Protein AF-A0A133S5T0-F1 (afdb_monomer_lite)

Foldseek 3Di:
DVVLLVLLVCLQVVLLVLLVVQLVVCCVVVVVQSNLLHAQWQVSLVVLLVVLVVLLVQLNVLSVCLNVPPDPVSVVVSSVSSNVSSNVSNNSNLSSLLNLCNQQPHHSVVRVVLVVVLVVCVVVPVVSSVVSVVVSSVVSNDHGDPPD

Radius of gyration: 16.88 Å; chains: 1; bounding box: 45×26×44 Å

Organism: NCBI:txid39777

Sequence (148 aa):
MEILNWLGFAMLPIGIIISILLILLGTIKEVKFINPRVPLGRLHFFLGSGFSFVVGVISLKYGHSALYANTFSEGLIYNILGYSFCIYGFTFFFMTGMRRASDIGIPFLVYPVFIIFILLSRFINEEVSEFLFLGMYIFLLQPGRNNN

Structure (mmCIF, N/CA/C/O backbone):
data_AF-A0A133S5T0-F1
#
_entry.id   AF-A0A133S5T0-F1
#
loop_
_atom_site.group_PDB
_atom_site.id
_atom_site.type_symbol
_atom_site.label_atom_id
_atom_site.label_alt_id
_atom_site.label_comp_id
_atom_site.label_asym_id
_atom_site.label_entity_id
_atom_site.label_seq_id
_atom_site.pdbx_PDB_ins_code
_atom_site.Cartn_x
_atom_site.Cartn_y
_atom_site.Cartn_z
_atom_site.occupancy
_atom_site.B_iso_or_equiv
_atom_site.auth_seq_id
_atom_site.auth_comp_id
_atom_site.auth_asym_id
_atom_site.auth_atom_id
_atom_site.pdbx_PDB_model_num
ATOM 1 N N . MET A 1 1 ? -18.316 6.691 22.145 1.00 74.38 1 MET A N 1
ATOM 2 C CA . MET A 1 1 ? -18.362 5.501 21.269 1.00 74.38 1 MET A CA 1
ATOM 3 C C . MET A 1 1 ? -18.472 5.892 19.802 1.00 74.38 1 MET A C 1
ATOM 5 O O . MET A 1 1 ? -17.622 5.465 19.040 1.00 74.38 1 MET A O 1
ATOM 9 N N . GLU A 1 2 ? -19.394 6.781 19.413 1.00 81.44 2 GLU A N 1
ATOM 10 C CA . GLU A 1 2 ? -19.544 7.222 18.008 1.00 81.44 2 GLU A CA 1
ATOM 11 C C . GLU A 1 2 ? -18.250 7.719 17.340 1.00 81.44 2 GLU A C 1
ATOM 13 O O . GLU A 1 2 ? -17.959 7.322 16.217 1.00 81.44 2 GLU A O 1
ATOM 18 N N . ILE A 1 3 ? -17.427 8.508 18.043 1.00 81.62 3 ILE A N 1
ATOM 19 C CA . ILE A 1 3 ? -16.140 9.004 17.514 1.00 81.62 3 ILE A CA 1
ATOM 20 C C . ILE A 1 3 ? -15.178 7.854 17.169 1.00 81.62 3 ILE A C 1
ATOM 22 O O . ILE A 1 3 ? -14.511 7.900 16.140 1.00 81.62 3 ILE A O 1
ATOM 26 N N . LEU A 1 4 ? -15.111 6.808 18.000 1.00 82.88 4 LEU A N 1
ATOM 27 C CA . LEU A 1 4 ? -14.231 5.657 17.762 1.00 82.88 4 LEU A CA 1
ATOM 28 C C . LEU A 1 4 ? -14.719 4.807 16.585 1.00 82.88 4 LEU A C 1
ATOM 30 O O . LEU A 1 4 ? -13.900 4.319 15.809 1.00 82.88 4 LEU A O 1
ATOM 34 N N . ASN A 1 5 ? -16.035 4.682 16.418 1.00 83.62 5 ASN A N 1
ATOM 35 C CA . ASN A 1 5 ? -16.620 3.984 15.276 1.00 83.62 5 ASN A CA 1
ATOM 36 C C . ASN A 1 5 ? -16.375 4.772 13.982 1.00 83.62 5 ASN A C 1
ATOM 38 O O . ASN A 1 5 ? -15.979 4.201 12.969 1.00 83.62 5 ASN A O 1
ATOM 42 N N . TRP A 1 6 ? -16.531 6.097 14.023 1.00 87.88 6 TRP A N 1
ATOM 43 C CA . TRP A 1 6 ? -16.210 6.963 12.890 1.00 87.88 6 TRP A CA 1
ATOM 44 C C . TRP A 1 6 ? -14.729 6.865 12.497 1.00 87.88 6 TRP A C 1
ATOM 46 O O . TRP A 1 6 ? -14.411 6.753 11.314 1.00 87.88 6 TRP A O 1
ATOM 56 N N . LEU A 1 7 ? -13.825 6.810 13.482 1.00 82.62 7 LEU A N 1
ATOM 57 C CA . LEU A 1 7 ? -12.401 6.562 13.247 1.00 82.62 7 LEU A CA 1
ATOM 58 C C . LEU A 1 7 ? -12.141 5.185 12.624 1.00 82.62 7 LEU A C 1
ATOM 60 O O . LEU A 1 7 ? -11.317 5.099 11.714 1.00 82.62 7 LEU A O 1
ATOM 64 N N . GLY A 1 8 ? -12.863 4.141 13.042 1.00 80.31 8 GLY A N 1
ATOM 65 C CA . GLY A 1 8 ? -12.770 2.810 12.435 1.00 80.31 8 GLY A CA 1
ATOM 66 C C . GLY A 1 8 ? -13.216 2.806 10.969 1.00 80.31 8 GLY A C 1
ATOM 67 O O . GLY A 1 8 ? -12.552 2.216 10.118 1.00 80.31 8 GLY A O 1
ATOM 68 N N . PHE A 1 9 ? -14.289 3.535 10.645 1.00 85.50 9 PHE A N 1
ATOM 69 C CA . PHE A 1 9 ? -14.788 3.694 9.275 1.00 85.50 9 PHE A CA 1
ATOM 70 C C . PHE A 1 9 ? -13.814 4.485 8.386 1.00 85.50 9 PHE A C 1
ATOM 72 O O . PHE A 1 9 ? -13.536 4.099 7.251 1.00 85.50 9 PHE A O 1
ATOM 79 N N . ALA A 1 10 ? -13.249 5.574 8.910 1.00 88.56 10 ALA A N 1
ATOM 80 C CA . ALA A 1 10 ? -12.341 6.456 8.178 1.00 88.56 10 ALA A CA 1
ATOM 81 C C . ALA A 1 10 ? -10.887 5.937 8.098 1.00 88.56 10 ALA A C 1
ATOM 83 O O . ALA A 1 10 ? -10.020 6.602 7.527 1.00 88.56 10 ALA A O 1
ATOM 84 N N . MET A 1 11 ? -10.608 4.740 8.623 1.00 90.88 11 MET A N 1
ATOM 85 C CA . MET A 1 11 ? -9.254 4.198 8.756 1.00 90.88 11 MET A CA 1
ATOM 86 C C . MET A 1 11 ? -8.505 4.057 7.427 1.00 90.88 11 MET A C 1
ATOM 88 O O . MET A 1 11 ? -7.338 4.443 7.332 1.00 90.88 11 MET A O 1
ATOM 92 N N . LEU A 1 12 ? -9.159 3.520 6.393 1.00 88.69 12 LEU A N 1
ATOM 93 C CA . LEU A 1 12 ? -8.557 3.368 5.065 1.00 88.69 12 LEU A CA 1
ATOM 94 C C . LEU A 1 12 ? -8.221 4.717 4.408 1.00 88.69 12 LEU A C 1
ATOM 96 O O . LEU A 1 12 ? -7.050 4.922 4.083 1.00 88.69 12 LEU A O 1
ATOM 100 N N . PRO A 1 13 ? -9.176 5.654 4.220 1.00 88.38 13 PRO A N 1
ATOM 101 C CA . PRO A 1 13 ? -8.869 6.917 3.552 1.00 88.38 13 PRO A CA 1
ATOM 102 C C . PRO A 1 13 ? -7.815 7.729 4.312 1.00 88.38 13 PRO A C 1
ATOM 104 O O . PRO A 1 13 ? -6.887 8.251 3.696 1.00 88.38 13 PRO A O 1
ATOM 107 N N . ILE A 1 14 ? -7.891 7.783 5.644 1.00 90.00 14 ILE A N 1
ATOM 108 C CA . ILE A 1 14 ? -6.904 8.507 6.455 1.00 90.00 14 ILE A CA 1
ATOM 109 C C . ILE A 1 14 ? -5.530 7.825 6.383 1.00 90.00 14 ILE A C 1
ATOM 111 O O . ILE A 1 14 ? -4.518 8.504 6.209 1.00 90.00 14 ILE A O 1
ATOM 115 N N . GLY A 1 15 ? -5.470 6.492 6.462 1.00 90.56 15 GLY A N 1
ATOM 116 C CA . GLY A 1 15 ? -4.213 5.752 6.357 1.00 90.56 15 GLY A CA 1
ATOM 117 C C . GLY A 1 15 ? -3.511 5.949 5.011 1.00 90.56 15 GLY A C 1
ATOM 118 O O . GLY A 1 15 ? -2.291 6.128 4.982 1.00 90.56 15 GLY A O 1
ATOM 119 N N . ILE A 1 16 ? -4.266 6.008 3.909 1.00 90.19 16 ILE A N 1
ATOM 120 C CA . ILE A 1 16 ? -3.733 6.329 2.576 1.00 90.19 16 ILE A CA 1
ATOM 121 C C . ILE A 1 16 ? -3.155 7.749 2.550 1.00 90.19 16 ILE A C 1
ATOM 123 O O . ILE A 1 16 ? -2.015 7.931 2.120 1.00 90.19 16 ILE A O 1
ATOM 127 N N . ILE A 1 17 ? -3.900 8.746 3.042 1.00 90.50 17 ILE A N 1
ATOM 128 C CA . ILE A 1 17 ? -3.454 10.150 3.065 1.00 90.50 17 ILE A CA 1
ATOM 129 C C . ILE A 1 17 ? -2.147 10.291 3.854 1.00 90.50 17 ILE A C 1
ATOM 131 O O . ILE A 1 17 ? -1.183 10.871 3.353 1.00 90.50 17 ILE A O 1
ATOM 135 N N . ILE A 1 18 ? -2.083 9.722 5.062 1.00 92.25 18 ILE A N 1
ATOM 136 C CA . ILE A 1 18 ? -0.879 9.775 5.904 1.00 92.25 18 ILE A CA 1
ATOM 137 C C . ILE A 1 18 ? 0.297 9.081 5.210 1.00 92.25 18 ILE A C 1
ATOM 139 O O . ILE A 1 18 ? 1.406 9.613 5.207 1.00 92.25 18 ILE A O 1
ATOM 143 N N . SER A 1 19 ? 0.060 7.933 4.574 1.00 91.69 19 SER A N 1
ATOM 144 C CA . SER A 1 19 ? 1.102 7.206 3.839 1.00 91.69 19 SER A CA 1
ATOM 145 C C . SER A 1 19 ? 1.693 8.046 2.706 1.00 91.69 19 SER A C 1
ATOM 147 O O . SER A 1 19 ? 2.910 8.120 2.561 1.00 91.69 19 SER A O 1
ATOM 149 N N . ILE A 1 20 ? 0.854 8.739 1.932 1.00 89.00 20 ILE A N 1
ATOM 150 C CA . ILE A 1 20 ? 1.313 9.632 0.858 1.00 89.00 20 ILE A CA 1
ATOM 151 C C . ILE A 1 20 ? 2.154 10.778 1.431 1.00 89.00 20 ILE A C 1
ATOM 153 O 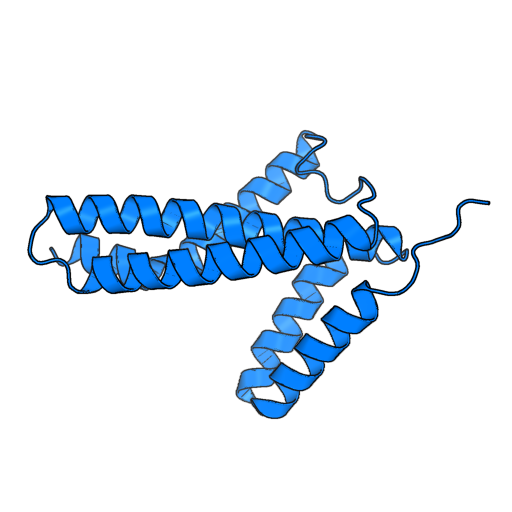O . ILE A 1 20 ? 3.239 11.056 0.917 1.00 89.00 20 ILE A O 1
ATOM 157 N N . LEU A 1 21 ? 1.696 11.413 2.515 1.00 90.06 21 LEU A N 1
ATOM 158 C CA . LEU A 1 21 ? 2.436 12.491 3.179 1.00 90.06 21 LEU A CA 1
ATOM 159 C C . LEU A 1 21 ? 3.807 12.020 3.683 1.00 90.06 21 LEU A C 1
ATOM 161 O O . LEU A 1 21 ? 4.801 12.722 3.492 1.00 90.06 21 LEU A O 1
ATOM 165 N N . LEU A 1 22 ? 3.883 10.820 4.268 1.00 89.69 22 LEU A N 1
ATOM 166 C CA . LEU A 1 22 ? 5.143 10.217 4.708 1.00 89.69 22 LEU A CA 1
ATOM 167 C C . LEU A 1 22 ? 6.103 9.985 3.541 1.00 89.69 22 LEU A C 1
ATOM 169 O O . LEU A 1 22 ? 7.295 10.266 3.668 1.00 89.69 22 LEU A O 1
ATOM 173 N N . ILE A 1 23 ? 5.601 9.518 2.396 1.00 90.19 23 ILE A N 1
ATOM 174 C CA . ILE A 1 23 ? 6.445 9.288 1.221 1.00 90.19 23 ILE A CA 1
ATOM 175 C C . ILE A 1 23 ? 6.944 10.601 0.620 1.00 90.19 23 ILE A C 1
ATOM 177 O O . ILE A 1 23 ? 8.124 10.710 0.280 1.00 90.19 23 ILE A O 1
ATOM 181 N N . LEU A 1 24 ? 6.086 11.619 0.531 1.00 88.06 24 LEU A N 1
ATOM 182 C CA . LEU A 1 24 ? 6.491 12.954 0.089 1.00 88.06 24 LEU A CA 1
ATOM 183 C C . LEU A 1 24 ? 7.585 13.519 0.999 1.00 88.06 24 LEU A C 1
ATOM 185 O O . LEU A 1 24 ? 8.630 13.946 0.510 1.00 88.06 24 LEU A O 1
ATOM 189 N N . LEU A 1 25 ? 7.391 13.445 2.318 1.00 87.69 25 LEU A N 1
ATOM 190 C CA . LEU A 1 25 ? 8.383 13.887 3.297 1.00 87.69 25 LEU A CA 1
ATOM 191 C C . LEU A 1 25 ? 9.704 13.119 3.153 1.00 87.69 25 LEU A C 1
ATOM 193 O O . LEU A 1 25 ? 10.773 13.728 3.117 1.00 87.69 25 LEU A O 1
ATOM 197 N N . GLY A 1 26 ? 9.629 11.792 3.030 1.00 84.50 26 GLY A N 1
ATOM 198 C CA . GLY A 1 26 ? 10.786 10.921 2.841 1.00 84.50 26 GLY A CA 1
ATOM 199 C C . GLY A 1 26 ? 11.546 11.202 1.546 1.00 84.50 26 GLY A C 1
ATOM 200 O O . GLY A 1 26 ? 12.774 11.149 1.531 1.00 84.50 26 GLY A O 1
ATOM 201 N N . THR A 1 27 ? 10.830 11.576 0.487 1.00 85.19 27 THR A N 1
ATOM 202 C CA . THR A 1 27 ? 11.415 11.970 -0.799 1.00 85.19 27 THR A CA 1
ATOM 203 C C . THR A 1 27 ? 12.120 13.324 -0.699 1.00 85.19 27 THR A C 1
ATOM 205 O O . THR A 1 27 ? 13.255 13.441 -1.149 1.00 85.19 27 THR A O 1
ATOM 208 N N . ILE A 1 28 ? 11.495 14.330 -0.072 1.00 86.25 28 ILE A N 1
ATOM 209 C CA . ILE A 1 28 ? 12.075 15.678 0.105 1.00 86.25 28 ILE A CA 1
ATOM 210 C C . ILE A 1 28 ? 13.326 15.633 0.990 1.00 86.25 28 ILE A C 1
ATOM 212 O O . ILE A 1 28 ? 14.298 16.335 0.728 1.00 86.25 28 ILE A O 1
ATOM 216 N N . LYS A 1 29 ? 13.305 14.821 2.052 1.00 87.88 29 LYS A N 1
ATOM 217 C CA . LYS A 1 29 ? 14.421 14.670 3.000 1.00 87.88 29 LYS A CA 1
ATOM 218 C C . LYS A 1 29 ? 15.442 13.604 2.585 1.00 87.88 29 LYS A C 1
ATOM 220 O O . LYS A 1 29 ? 16.338 13.308 3.366 1.00 87.88 29 LYS A O 1
ATOM 225 N N . GLU A 1 30 ? 15.285 13.013 1.401 1.00 83.38 30 GLU A N 1
ATOM 226 C CA . GLU A 1 30 ? 16.136 11.942 0.867 1.00 83.38 30 GLU A CA 1
ATOM 227 C C . GLU A 1 30 ? 16.359 10.763 1.836 1.00 83.38 30 GLU A C 1
ATOM 229 O O . GLU A 1 30 ? 17.410 10.121 1.852 1.00 83.38 30 GLU A O 1
ATOM 234 N N . VAL A 1 31 ? 15.345 10.419 2.638 1.00 82.25 31 VAL A N 1
ATOM 235 C CA . VAL A 1 31 ? 15.416 9.289 3.570 1.00 82.25 31 VAL A CA 1
ATOM 236 C C . VAL A 1 31 ? 15.511 7.998 2.762 1.00 82.25 31 VAL A C 1
ATOM 238 O O . VAL A 1 31 ? 14.533 7.569 2.157 1.00 82.25 31 VAL A O 1
ATOM 241 N N . LYS A 1 32 ? 16.680 7.348 2.771 1.00 75.00 32 LYS A N 1
ATOM 242 C CA . LYS A 1 32 ? 17.020 6.200 1.903 1.00 75.00 32 LYS A CA 1
ATOM 243 C C . LYS A 1 32 ? 15.944 5.104 1.830 1.00 75.00 32 LYS A C 1
ATOM 245 O O . LYS A 1 32 ? 15.737 4.525 0.769 1.00 75.00 32 LYS A O 1
ATOM 250 N N . PHE A 1 33 ? 15.255 4.825 2.937 1.00 74.94 33 PHE A N 1
ATOM 251 C CA . PHE A 1 33 ? 14.213 3.793 3.011 1.00 74.94 33 PHE A CA 1
ATOM 252 C C . PHE A 1 33 ? 12.857 4.216 2.426 1.00 74.94 33 PHE A C 1
ATOM 254 O O . PHE A 1 33 ? 12.094 3.355 1.997 1.00 74.94 33 PHE A O 1
ATOM 261 N N . ILE A 1 34 ? 12.572 5.519 2.390 1.00 77.38 34 ILE A N 1
ATOM 262 C CA . ILE A 1 34 ? 11.297 6.112 1.949 1.00 77.38 34 ILE A CA 1
ATOM 263 C C . ILE A 1 34 ? 11.492 6.904 0.636 1.00 77.38 34 ILE A C 1
ATOM 265 O O . ILE A 1 34 ? 10.571 7.505 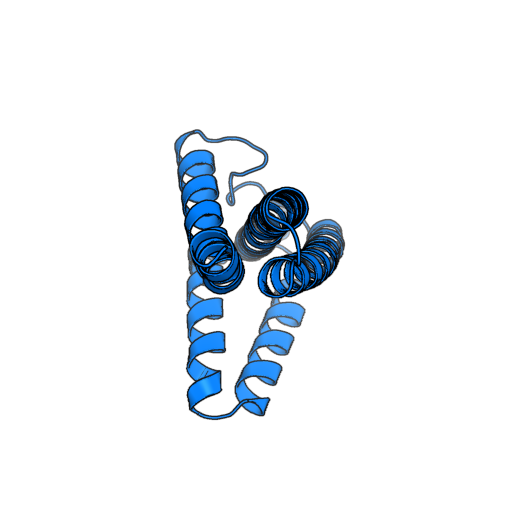0.098 1.00 77.38 34 ILE A O 1
ATOM 269 N N . ASN A 1 35 ? 12.697 6.889 0.063 1.00 80.88 35 ASN A N 1
ATOM 270 C CA . ASN A 1 35 ? 12.982 7.540 -1.206 1.00 80.88 35 ASN A CA 1
ATOM 271 C C . ASN A 1 35 ? 12.694 6.579 -2.379 1.00 80.88 35 ASN A C 1
ATOM 273 O O . ASN A 1 35 ? 13.390 5.566 -2.521 1.00 80.88 35 ASN A O 1
ATOM 277 N N . PRO A 1 36 ? 11.704 6.872 -3.247 1.00 80.19 36 PRO A N 1
ATOM 278 C CA . PRO A 1 36 ? 11.325 5.990 -4.347 1.00 80.19 36 PRO A CA 1
ATOM 279 C C . PRO A 1 36 ? 12.367 5.920 -5.475 1.00 80.19 36 PRO A C 1
ATOM 281 O O . PRO A 1 36 ? 12.253 5.071 -6.352 1.00 80.19 36 PRO A O 1
ATOM 284 N N . ARG A 1 37 ? 13.391 6.784 -5.459 1.00 78.25 37 ARG A N 1
ATOM 285 C CA . ARG A 1 37 ? 14.471 6.805 -6.462 1.00 78.25 37 ARG A CA 1
ATOM 286 C C . ARG A 1 37 ? 15.527 5.720 -6.248 1.00 78.25 37 ARG A C 1
ATOM 288 O O . ARG A 1 37 ? 16.340 5.478 -7.133 1.00 78.25 37 ARG A O 1
ATOM 295 N N . VAL A 1 38 ? 15.560 5.101 -5.067 1.00 78.75 38 VAL A N 1
ATOM 296 C CA . VAL A 1 38 ? 16.532 4.047 -4.758 1.00 78.75 38 VAL A CA 1
ATOM 297 C C . VAL A 1 38 ? 16.028 2.729 -5.342 1.00 78.75 38 VAL A C 1
ATOM 299 O O . VAL A 1 38 ? 14.907 2.328 -5.013 1.00 78.75 38 VAL A O 1
ATOM 302 N N . PRO A 1 39 ? 16.833 2.009 -6.140 1.00 77.44 39 PRO A N 1
ATOM 303 C CA . PRO A 1 39 ? 16.367 0.781 -6.755 1.00 77.44 39 PRO A CA 1
ATOM 304 C C . PRO A 1 39 ? 16.052 -0.308 -5.722 1.00 77.44 39 PRO A C 1
ATOM 306 O O . PRO A 1 39 ? 16.619 -0.310 -4.624 1.00 77.44 39 PRO A O 1
ATOM 309 N N . LEU A 1 40 ? 15.108 -1.205 -6.023 1.00 82.12 40 LEU A N 1
ATOM 310 C CA . LEU A 1 40 ? 14.639 -2.246 -5.088 1.00 82.12 40 LEU A CA 1
ATOM 311 C C . LEU A 1 40 ? 14.986 -3.666 -5.563 1.00 82.12 40 LEU A C 1
ATOM 313 O O . LEU A 1 40 ? 15.459 -4.493 -4.784 1.00 82.12 40 LEU A O 1
ATOM 317 N N . GLY A 1 41 ? 14.768 -3.948 -6.846 1.00 84.75 41 GLY A N 1
ATOM 318 C CA . GLY A 1 41 ? 14.903 -5.278 -7.436 1.00 84.75 41 GLY A CA 1
ATOM 319 C C . GLY A 1 41 ? 13.645 -6.147 -7.296 1.00 84.75 41 GLY A C 1
ATOM 320 O O . GLY A 1 41 ? 12.780 -5.925 -6.450 1.00 84.75 41 GLY A O 1
ATOM 321 N N . ARG A 1 42 ? 13.545 -7.175 -8.150 1.00 86.94 42 ARG A N 1
ATOM 322 C CA . ARG A 1 42 ? 12.337 -8.012 -8.298 1.00 86.94 42 ARG A CA 1
ATOM 323 C C . ARG A 1 42 ? 11.978 -8.821 -7.052 1.00 86.94 42 ARG A C 1
ATOM 325 O O . ARG A 1 42 ? 10.817 -8.855 -6.668 1.00 86.94 42 ARG A O 1
ATOM 332 N N . LEU A 1 43 ? 12.967 -9.455 -6.418 1.00 87.00 43 LEU A N 1
ATOM 333 C CA . LEU A 1 43 ? 12.733 -10.298 -5.241 1.00 87.00 43 LEU A CA 1
ATOM 334 C C . LEU A 1 43 ? 12.182 -9.473 -4.071 1.00 87.00 43 LEU A C 1
ATOM 336 O O . LEU A 1 43 ? 11.178 -9.836 -3.467 1.00 87.00 43 LEU A O 1
ATOM 340 N N . HIS A 1 44 ? 12.805 -8.327 -3.795 1.00 86.50 44 HIS A N 1
ATOM 341 C CA . HIS A 1 44 ? 12.363 -7.415 -2.743 1.00 86.50 44 HIS A CA 1
ATOM 342 C C . HIS A 1 44 ? 11.010 -6.771 -3.063 1.00 86.50 44 HIS A C 1
ATOM 344 O O . HIS A 1 44 ? 10.225 -6.543 -2.148 1.00 86.50 44 HIS A O 1
ATOM 350 N N . PHE A 1 45 ? 10.699 -6.520 -4.340 1.00 88.31 45 PHE A N 1
ATOM 351 C CA . PHE A 1 45 ? 9.356 -6.111 -4.755 1.00 88.31 45 PHE A CA 1
ATOM 352 C C . PHE A 1 45 ? 8.312 -7.199 -4.468 1.00 88.31 45 PHE A C 1
ATOM 354 O O . PHE A 1 45 ? 7.282 -6.905 -3.866 1.00 88.31 45 PHE A O 1
ATOM 361 N N . PHE A 1 46 ? 8.579 -8.455 -4.836 1.00 88.31 46 PHE A N 1
ATOM 362 C CA . PHE A 1 46 ? 7.666 -9.572 -4.579 1.00 88.31 46 PHE A CA 1
ATOM 363 C C . PHE A 1 46 ? 7.419 -9.771 -3.076 1.00 88.31 46 PHE A C 1
ATOM 365 O O . PHE A 1 46 ? 6.275 -9.783 -2.626 1.00 88.31 46 PHE A O 1
ATOM 372 N N . LEU A 1 47 ? 8.488 -9.830 -2.276 1.00 89.31 47 LEU A N 1
ATOM 373 C CA . LEU A 1 47 ? 8.381 -9.970 -0.821 1.00 89.31 47 LEU A CA 1
ATOM 374 C C . LEU A 1 47 ? 7.705 -8.756 -0.176 1.00 89.31 47 LEU A C 1
ATOM 376 O O . LEU A 1 47 ? 6.854 -8.911 0.694 1.00 89.31 47 LEU A O 1
ATOM 380 N N . GLY A 1 48 ? 8.059 -7.546 -0.613 1.00 88.19 48 GLY A N 1
ATOM 381 C CA . GLY A 1 48 ? 7.522 -6.311 -0.056 1.00 88.19 48 GLY A CA 1
ATOM 382 C C . GLY A 1 48 ? 6.045 -6.090 -0.379 1.00 88.19 48 GLY A C 1
ATOM 383 O O . GLY A 1 48 ? 5.286 -5.672 0.493 1.00 88.19 48 GLY A O 1
ATOM 384 N N . SER A 1 49 ? 5.620 -6.416 -1.599 1.00 87.44 49 SER A N 1
ATOM 385 C CA . SER A 1 49 ? 4.208 -6.371 -1.993 1.00 87.44 49 SER A CA 1
ATOM 386 C C . SER A 1 49 ? 3.379 -7.429 -1.260 1.00 87.44 49 SER A C 1
ATOM 388 O O . SER A 1 49 ? 2.323 -7.100 -0.725 1.00 87.44 49 SER A O 1
ATOM 390 N N . GLY A 1 50 ? 3.883 -8.664 -1.138 1.00 89.12 50 GLY A N 1
ATO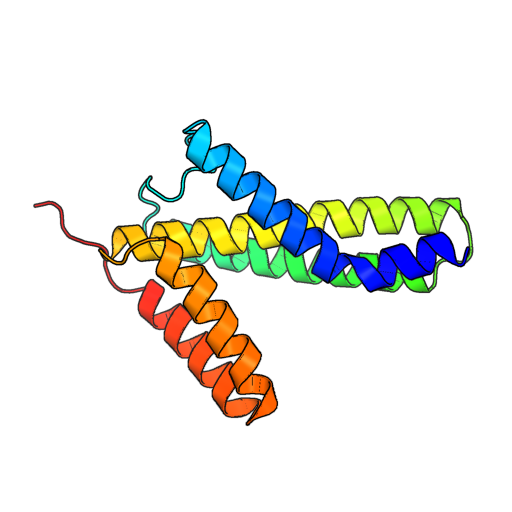M 391 C CA . GLY A 1 50 ? 3.231 -9.711 -0.346 1.00 89.12 50 GLY A CA 1
ATOM 392 C C . GLY A 1 50 ? 3.101 -9.331 1.131 1.00 89.12 50 GLY A C 1
ATOM 393 O O . GLY A 1 50 ? 2.032 -9.463 1.723 1.00 89.12 50 GLY A O 1
ATOM 394 N N . PHE A 1 51 ? 4.162 -8.776 1.717 1.00 90.31 51 PHE A N 1
ATOM 395 C CA . PHE A 1 51 ? 4.145 -8.276 3.089 1.00 90.31 51 PHE A CA 1
ATOM 396 C C . PHE A 1 51 ? 3.126 -7.142 3.286 1.00 90.31 51 PHE A C 1
ATOM 398 O O . PHE A 1 51 ? 2.330 -7.180 4.224 1.00 90.31 51 PHE A O 1
ATOM 405 N N . SER A 1 52 ? 3.103 -6.164 2.377 1.00 91.56 52 SER A N 1
ATOM 406 C CA . SER A 1 52 ? 2.128 -5.069 2.387 1.00 91.56 52 SER A CA 1
ATOM 407 C C . SER A 1 52 ? 0.683 -5.577 2.335 1.00 91.56 52 SER A C 1
ATOM 409 O O . SER A 1 52 ? -0.158 -5.096 3.096 1.00 91.56 52 SER A O 1
ATOM 411 N N . PHE A 1 53 ? 0.408 -6.590 1.508 1.00 89.62 53 PHE A N 1
ATOM 412 C CA . PHE A 1 53 ? -0.911 -7.212 1.420 1.00 89.62 53 PHE A CA 1
ATOM 413 C C . PHE A 1 53 ? -1.338 -7.841 2.753 1.00 89.62 53 PHE A C 1
ATOM 415 O O . PHE A 1 53 ? -2.423 -7.545 3.252 1.00 89.62 53 PHE A O 1
ATOM 422 N N . VAL A 1 54 ? -0.467 -8.643 3.377 1.00 93.38 54 VAL A N 1
ATOM 423 C CA . VAL A 1 54 ? -0.742 -9.266 4.686 1.00 93.38 54 VAL A CA 1
ATOM 424 C C . VAL A 1 54 ? -1.030 -8.204 5.749 1.00 93.38 54 VAL A C 1
ATOM 426 O O . VAL A 1 54 ? -2.012 -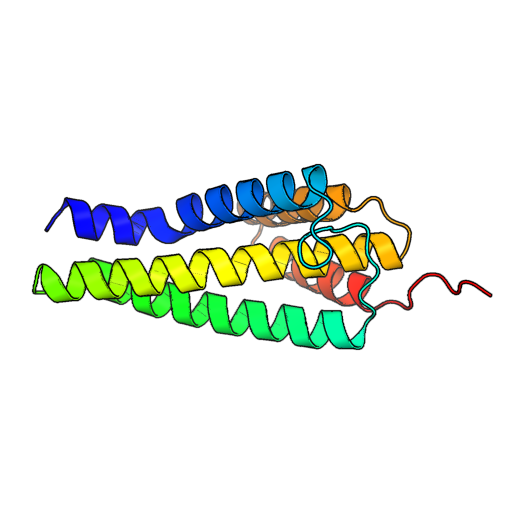8.308 6.485 1.00 93.38 54 VAL A O 1
ATOM 429 N N . VAL A 1 55 ? -0.214 -7.150 5.805 1.00 93.25 55 VAL A N 1
ATOM 430 C CA . VAL A 1 55 ? -0.406 -6.035 6.741 1.00 93.25 55 VAL A CA 1
ATOM 431 C C . VAL A 1 55 ? -1.727 -5.299 6.478 1.00 93.25 55 VAL A C 1
ATOM 433 O O . VAL A 1 55 ? -2.436 -4.960 7.426 1.00 93.25 55 VAL A O 1
ATOM 436 N N . GLY A 1 56 ? -2.101 -5.101 5.212 1.00 89.56 56 GLY A N 1
ATOM 437 C CA . GLY A 1 56 ? -3.387 -4.516 4.828 1.00 89.56 56 GLY A CA 1
ATOM 438 C C . GLY A 1 56 ? -4.582 -5.345 5.311 1.00 89.56 56 GLY A C 1
ATOM 439 O O . GLY A 1 56 ? -5.512 -4.798 5.900 1.00 89.56 56 GLY A O 1
ATOM 440 N N . VAL A 1 57 ? -4.531 -6.672 5.157 1.00 91.31 57 VAL A N 1
ATOM 441 C CA . VAL A 1 57 ? -5.573 -7.588 5.663 1.00 91.31 57 VAL A CA 1
ATOM 442 C C . VAL A 1 57 ? -5.690 -7.510 7.190 1.00 91.31 57 VAL A C 1
ATOM 444 O O . VAL A 1 57 ? -6.797 -7.450 7.730 1.00 91.31 57 VAL A O 1
ATOM 447 N N . ILE A 1 58 ? -4.559 -7.459 7.899 1.00 92.81 58 ILE A N 1
ATOM 448 C CA . ILE A 1 58 ? -4.535 -7.300 9.360 1.00 92.81 58 ILE A CA 1
ATOM 449 C C . ILE A 1 58 ? -5.164 -5.964 9.772 1.00 92.81 58 ILE A C 1
ATOM 451 O O . ILE A 1 58 ? -5.955 -5.922 10.715 1.00 92.81 58 ILE A O 1
ATOM 455 N N . SER A 1 59 ? -4.856 -4.882 9.054 1.00 92.62 59 SER A N 1
ATOM 456 C CA . SER A 1 59 ? -5.456 -3.572 9.299 1.00 92.62 59 SER A CA 1
ATOM 457 C C . SER A 1 59 ? -6.979 -3.628 9.186 1.00 92.62 59 SER A C 1
ATOM 459 O O . SER A 1 59 ? -7.661 -3.230 10.128 1.00 92.62 59 SER A O 1
ATOM 461 N N . LEU A 1 60 ? -7.519 -4.208 8.105 1.00 90.69 60 LEU A N 1
ATOM 462 C CA . LEU A 1 60 ? -8.967 -4.360 7.905 1.00 90.69 60 LEU A CA 1
ATOM 463 C C . LEU A 1 60 ? -9.640 -5.117 9.053 1.00 90.69 60 LEU A C 1
ATOM 465 O O . LEU A 1 60 ? -10.708 -4.710 9.509 1.00 90.69 60 LEU A O 1
ATOM 469 N N . LYS A 1 61 ? -8.999 -6.179 9.557 1.00 93.00 61 LYS A N 1
ATOM 470 C CA . LYS A 1 61 ? -9.496 -6.926 10.718 1.00 93.00 61 LYS A CA 1
ATOM 471 C C . LYS A 1 61 ? -9.645 -6.017 11.940 1.00 93.00 61 LYS A C 1
ATOM 473 O O . LYS A 1 61 ? -10.703 -6.008 12.561 1.00 93.00 61 LYS A O 1
ATOM 478 N N . TYR A 1 62 ? -8.614 -5.241 12.272 1.00 91.69 62 TYR A N 1
ATOM 479 C CA . TYR A 1 62 ? -8.659 -4.340 13.426 1.00 91.69 62 TYR A CA 1
ATOM 480 C C . TYR A 1 62 ? -9.600 -3.149 13.221 1.00 91.69 62 TYR A C 1
ATOM 482 O O . TYR A 1 62 ? -10.296 -2.777 14.160 1.00 91.69 62 TYR A O 1
ATOM 490 N N . GLY A 1 63 ? -9.696 -2.600 12.008 1.00 88.38 63 GLY A N 1
ATOM 491 C CA . GLY A 1 63 ? -10.682 -1.566 11.680 1.00 88.38 63 GLY A CA 1
ATOM 492 C C . GLY A 1 63 ? -12.119 -2.065 11.844 1.00 88.38 63 GLY A C 1
ATOM 493 O O . GLY A 1 63 ? -12.949 -1.383 12.440 1.00 88.38 63 GLY A O 1
ATOM 494 N N . HIS A 1 64 ? -12.399 -3.296 11.406 1.00 90.00 64 HIS A N 1
ATOM 495 C CA . HIS A 1 64 ? -13.688 -3.941 11.642 1.00 90.00 64 HIS A CA 1
ATOM 496 C C . HIS A 1 64 ? -13.950 -4.145 13.140 1.00 90.00 64 HIS A C 1
ATOM 498 O O . HIS A 1 64 ? -15.006 -3.761 13.633 1.00 90.00 64 HIS A O 1
ATOM 504 N N . SER A 1 65 ? -12.983 -4.674 13.895 1.00 90.81 65 SER A N 1
ATOM 505 C CA . SER A 1 65 ? -13.119 -4.827 15.350 1.00 90.81 65 SER A CA 1
ATOM 506 C C . SER A 1 65 ? -13.318 -3.494 16.080 1.00 90.81 65 SER A C 1
ATOM 508 O O . SER A 1 65 ? -14.024 -3.455 17.083 1.00 90.81 65 SER A O 1
ATOM 510 N N . ALA A 1 66 ? -12.751 -2.394 15.576 1.00 89.38 66 ALA A N 1
ATOM 511 C CA . ALA A 1 66 ? -12.941 -1.063 16.143 1.00 89.38 66 ALA A CA 1
ATOM 512 C C . ALA A 1 66 ? -14.381 -0.542 15.984 1.00 89.38 66 ALA A C 1
ATOM 514 O O . ALA A 1 66 ? -14.867 0.147 16.876 1.00 89.38 66 ALA A O 1
ATOM 515 N N . LEU A 1 67 ? -15.072 -0.892 14.889 1.00 88.19 67 LEU A N 1
ATOM 516 C CA . LEU A 1 67 ? -16.468 -0.498 14.636 1.00 88.19 67 LEU A CA 1
ATOM 517 C C . LEU A 1 67 ? -17.465 -1.149 15.603 1.00 88.19 67 LEU A C 1
ATOM 519 O O . LEU A 1 67 ? -18.492 -0.551 15.919 1.00 88.19 67 LEU A O 1
ATOM 523 N N . TYR A 1 68 ? -17.159 -2.368 16.049 1.00 88.25 68 TYR A N 1
ATOM 524 C CA . TYR A 1 68 ? -18.025 -3.191 16.900 1.00 88.25 68 TYR A CA 1
ATOM 525 C C . TYR A 1 68 ? -17.476 -3.356 18.322 1.00 88.25 68 TYR A C 1
ATOM 527 O O . TYR A 1 68 ? -17.868 -4.278 19.036 1.00 88.25 68 TYR A O 1
ATOM 535 N N . ALA A 1 69 ? -16.548 -2.494 18.741 1.00 88.31 69 ALA A N 1
ATOM 536 C CA . ALA A 1 69 ? -16.020 -2.539 20.095 1.00 88.31 69 ALA A CA 1
ATOM 537 C C . ALA A 1 69 ? -17.139 -2.263 21.113 1.00 88.31 69 ALA A C 1
ATOM 539 O O . ALA A 1 69 ? -17.957 -1.366 20.921 1.00 88.31 69 ALA A O 1
ATOM 540 N N . ASN A 1 70 ? -17.158 -3.014 22.215 1.00 85.81 70 ASN A N 1
ATOM 541 C CA . ASN A 1 70 ? -18.156 -2.834 23.275 1.00 85.81 70 ASN A CA 1
ATOM 542 C C . ASN A 1 70 ? -17.699 -1.811 24.318 1.00 85.81 70 ASN A C 1
ATOM 544 O O . ASN A 1 70 ? -18.518 -1.159 24.964 1.00 85.81 70 ASN A O 1
ATOM 548 N N . THR A 1 71 ? -16.383 -1.650 24.476 1.00 89.62 71 THR A N 1
ATOM 549 C CA . THR A 1 71 ? -15.786 -0.714 25.428 1.00 89.62 71 THR A CA 1
ATOM 550 C C . THR A 1 71 ? -14.952 0.354 24.727 1.00 89.62 71 THR A C 1
ATOM 552 O O . THR A 1 71 ? -14.382 0.142 23.655 1.00 89.62 71 THR A O 1
ATOM 555 N N . PHE A 1 72 ? -14.835 1.523 25.364 1.00 88.50 72 PHE A N 1
ATOM 556 C CA . PHE A 1 72 ? -14.008 2.621 24.854 1.00 88.50 72 PHE A CA 1
ATOM 557 C C . PHE A 1 72 ? -12.529 2.222 24.727 1.00 88.50 72 PHE A C 1
ATOM 559 O O . PHE A 1 72 ? -11.883 2.562 23.740 1.00 88.50 72 PHE A O 1
ATOM 566 N N . SER A 1 73 ? -12.006 1.482 25.712 1.00 90.81 73 SER A N 1
ATOM 567 C CA . SER A 1 73 ? -10.608 1.030 25.734 1.00 90.81 73 SER A CA 1
ATOM 568 C C . SER A 1 73 ? -10.291 0.114 24.549 1.00 90.81 73 SER A C 1
ATOM 570 O O . SER A 1 73 ? -9.333 0.358 23.818 1.00 90.81 73 SER A O 1
ATOM 572 N N . GLU A 1 74 ? -11.138 -0.888 24.293 1.00 89.69 74 GLU A N 1
ATOM 573 C CA . GLU A 1 74 ? -10.985 -1.789 23.143 1.00 89.69 74 GLU A CA 1
ATOM 574 C C . GLU A 1 74 ? -11.078 -1.033 21.819 1.00 89.69 74 GLU A C 1
ATOM 576 O O . GLU A 1 74 ? -10.222 -1.205 20.952 1.00 89.69 74 GLU A O 1
ATOM 581 N N . GLY A 1 75 ? -12.072 -0.147 21.679 1.00 88.88 75 GLY A N 1
ATOM 582 C CA . GLY A 1 75 ? -12.235 0.663 20.474 1.00 88.88 75 GLY A CA 1
ATOM 583 C C . GLY A 1 75 ? -11.012 1.537 20.193 1.00 88.88 75 GLY A C 1
ATOM 584 O O . GLY A 1 75 ? -10.601 1.671 19.042 1.00 88.88 75 GLY A O 1
ATOM 585 N N . LEU A 1 76 ? -10.383 2.092 21.232 1.00 91.94 76 LEU A N 1
ATOM 586 C CA . LEU A 1 76 ? -9.152 2.869 21.107 1.00 91.94 76 LEU A CA 1
ATOM 587 C C . LEU A 1 76 ? -7.965 1.985 20.691 1.00 91.94 76 LEU A C 1
ATOM 589 O O . LEU A 1 76 ? -7.253 2.336 19.750 1.00 91.94 76 LEU A O 1
ATOM 593 N N . ILE A 1 77 ? -7.776 0.826 21.329 1.00 93.44 77 ILE A N 1
ATOM 594 C CA . ILE A 1 77 ? -6.696 -0.121 21.000 1.00 93.44 77 ILE A CA 1
ATOM 595 C C . ILE A 1 77 ? -6.812 -0.597 19.549 1.00 93.44 77 ILE A C 1
ATOM 597 O O . ILE A 1 77 ? -5.833 -0.555 18.802 1.00 93.44 77 ILE A O 1
ATOM 601 N N . TYR A 1 78 ? -8.004 -1.023 19.128 1.00 93.19 78 TYR A N 1
ATOM 602 C CA . TYR A 1 78 ? -8.228 -1.520 17.773 1.00 93.19 78 TYR A CA 1
ATOM 603 C C . TYR A 1 78 ? -8.070 -0.431 16.719 1.00 93.19 78 TYR A C 1
ATOM 605 O O . TYR A 1 78 ? -7.495 -0.705 15.669 1.00 93.19 78 TYR A O 1
ATOM 613 N N . ASN A 1 79 ? -8.482 0.807 17.009 1.00 91.31 79 ASN A N 1
ATOM 614 C CA . ASN A 1 79 ? -8.184 1.935 16.133 1.00 91.31 79 ASN A CA 1
ATOM 615 C C . ASN A 1 79 ? -6.669 2.141 16.002 1.00 91.31 79 ASN A C 1
ATOM 617 O O . ASN A 1 79 ? -6.161 2.147 14.885 1.00 91.31 79 ASN A O 1
ATOM 621 N N . ILE A 1 80 ? -5.921 2.245 17.107 1.00 92.44 80 ILE A N 1
ATOM 622 C CA . ILE A 1 80 ? -4.461 2.449 17.054 1.00 92.44 80 ILE A CA 1
ATOM 623 C C . ILE A 1 80 ? -3.774 1.349 16.240 1.00 92.44 80 ILE A C 1
ATOM 625 O O . ILE A 1 80 ? -2.964 1.651 15.360 1.00 92.44 80 ILE A O 1
ATOM 629 N N . LEU A 1 81 ? -4.104 0.082 16.501 1.00 94.31 81 LEU A N 1
ATOM 630 C CA . LEU A 1 81 ? -3.551 -1.048 15.755 1.00 94.31 81 LEU A CA 1
ATOM 631 C C . LEU A 1 81 ? -3.942 -0.975 14.277 1.00 94.31 81 LEU A C 1
ATOM 633 O O . LEU A 1 81 ? -3.074 -1.047 13.408 1.00 94.31 81 LEU A O 1
ATOM 637 N N . GLY A 1 82 ? -5.228 -0.772 13.996 1.00 93.38 82 GLY A N 1
ATOM 638 C CA . GLY A 1 82 ? -5.768 -0.666 12.647 1.00 93.38 82 GLY A CA 1
ATOM 639 C C . GLY A 1 82 ? -5.063 0.413 11.829 1.00 93.38 82 GLY A C 1
ATOM 640 O O . GLY A 1 82 ? -4.549 0.110 10.751 1.00 93.38 82 GLY A O 1
ATOM 641 N N . TYR A 1 83 ? -4.947 1.628 12.369 1.00 93.44 83 TYR A N 1
ATOM 642 C CA . TYR A 1 83 ? -4.231 2.747 11.753 1.00 93.44 83 TYR A CA 1
ATOM 643 C C . TYR A 1 83 ? -2.740 2.469 11.574 1.00 93.44 83 TYR A C 1
ATOM 645 O O . TYR A 1 83 ? -2.203 2.747 10.504 1.00 93.44 83 TYR A O 1
ATOM 653 N N . SER A 1 84 ? -2.073 1.897 12.580 1.00 93.12 84 SER A N 1
ATOM 654 C CA . SER A 1 84 ? -0.637 1.597 12.503 1.00 93.12 84 SER A CA 1
ATOM 655 C C . SER A 1 84 ? -0.340 0.629 11.360 1.00 93.12 84 SER A C 1
ATOM 657 O O . SER A 1 84 ? 0.525 0.898 10.524 1.00 93.12 84 SER A O 1
ATOM 659 N N . PHE A 1 85 ? -1.109 -0.460 11.267 1.00 94.31 85 PHE A N 1
ATOM 660 C CA . PHE A 1 85 ? -0.995 -1.403 10.159 1.00 94.31 85 PHE A CA 1
ATOM 661 C C . PHE A 1 85 ? -1.436 -0.779 8.831 1.00 94.31 85 PHE A C 1
ATOM 663 O O . PHE A 1 85 ? -0.778 -1.007 7.823 1.00 94.31 85 PHE A O 1
ATOM 670 N N . CYS A 1 86 ? -2.482 0.053 8.812 1.00 93.69 86 CYS A N 1
ATOM 671 C CA . CYS A 1 86 ? -2.962 0.729 7.601 1.00 93.69 86 CYS A CA 1
ATOM 672 C C . CYS A 1 86 ? -1.861 1.600 6.984 1.00 93.69 86 CYS A C 1
ATOM 674 O O . CYS A 1 86 ? -1.494 1.431 5.822 1.00 93.69 86 CYS A O 1
ATOM 676 N N . ILE A 1 87 ? -1.284 2.494 7.793 1.00 93.56 87 ILE A N 1
ATOM 677 C CA . ILE A 1 87 ? -0.232 3.420 7.371 1.00 93.56 87 ILE A CA 1
ATOM 678 C C . ILE A 1 87 ? 0.994 2.636 6.908 1.00 93.56 87 ILE A C 1
ATOM 680 O O . ILE A 1 87 ? 1.546 2.913 5.844 1.00 93.56 87 ILE A O 1
ATOM 684 N N . TYR A 1 88 ? 1.414 1.628 7.674 1.00 91.00 88 TYR A N 1
ATOM 685 C CA . TYR A 1 88 ? 2.578 0.830 7.310 1.00 91.00 88 TYR A CA 1
ATOM 686 C C . TYR A 1 88 ? 2.345 0.048 6.010 1.00 91.00 88 TYR A C 1
ATOM 688 O O . TYR A 1 88 ? 3.178 0.097 5.107 1.00 91.00 88 TYR A O 1
ATOM 696 N N . GLY A 1 89 ? 1.183 -0.594 5.875 1.00 92.81 89 GLY A N 1
ATOM 697 C CA . GLY A 1 89 ? 0.785 -1.369 4.704 1.00 92.81 89 GLY A CA 1
ATOM 698 C C . GLY A 1 89 ? 0.742 -0.528 3.432 1.00 92.81 89 GLY A C 1
ATOM 699 O O . GLY A 1 89 ? 1.392 -0.892 2.449 1.00 92.81 89 GLY A O 1
ATOM 700 N N . PHE A 1 90 ? 0.057 0.620 3.453 1.00 92.50 90 PHE A N 1
ATOM 701 C CA . PHE A 1 90 ? -0.032 1.512 2.292 1.00 92.50 90 PHE A CA 1
ATOM 702 C C . PHE A 1 90 ? 1.293 2.203 1.975 1.00 92.50 90 PHE A C 1
ATOM 704 O O . PHE A 1 90 ? 1.662 2.294 0.804 1.00 92.50 90 PHE A O 1
ATOM 711 N N . THR A 1 91 ? 2.049 2.637 2.987 1.00 91.88 91 THR A N 1
ATOM 712 C CA . THR A 1 91 ? 3.384 3.208 2.757 1.00 91.88 91 THR A CA 1
ATOM 713 C C . THR A 1 91 ? 4.271 2.195 2.040 1.00 91.88 91 THR A C 1
ATOM 715 O O . THR A 1 91 ? 4.884 2.525 1.027 1.00 91.88 91 THR A O 1
ATOM 718 N N . PHE A 1 92 ? 4.290 0.940 2.498 1.00 91.25 92 PHE A N 1
ATOM 719 C CA . PHE A 1 92 ? 5.081 -0.119 1.871 1.00 91.25 92 PHE A CA 1
ATOM 720 C C . PHE A 1 92 ? 4.573 -0.482 0.468 1.00 91.25 92 PHE A C 1
ATOM 722 O O . PHE A 1 92 ? 5.381 -0.657 -0.446 1.00 91.25 92 PHE A O 1
ATOM 729 N N . PHE A 1 93 ? 3.250 -0.538 0.272 1.00 91.81 93 PHE A N 1
A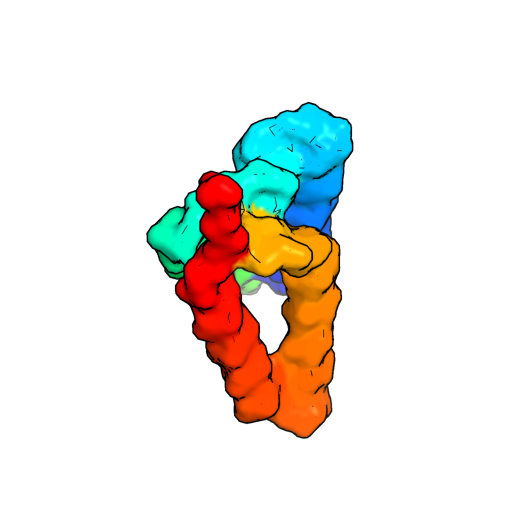TOM 730 C CA . PHE A 1 93 ? 2.616 -0.773 -1.030 1.00 91.81 93 PHE A CA 1
ATOM 731 C C . PHE A 1 93 ? 3.088 0.242 -2.074 1.00 91.81 93 PHE A C 1
ATOM 733 O O . PHE A 1 93 ? 3.632 -0.120 -3.118 1.00 91.81 93 PHE A O 1
ATOM 740 N N . PHE A 1 94 ? 2.915 1.531 -1.774 1.00 91.94 94 PHE A N 1
ATOM 741 C CA . PHE A 1 94 ? 3.292 2.599 -2.688 1.00 91.94 94 PHE A CA 1
ATOM 742 C C . PHE A 1 94 ? 4.803 2.652 -2.876 1.00 91.94 94 PHE A C 1
ATOM 744 O O . PHE A 1 94 ? 5.266 2.749 -4.009 1.00 91.94 94 PHE A O 1
ATOM 751 N N . MET A 1 95 ? 5.587 2.530 -1.803 1.00 91.88 95 MET A N 1
ATOM 752 C CA . MET A 1 95 ? 7.046 2.568 -1.888 1.00 91.88 95 MET A CA 1
ATOM 753 C C . MET A 1 95 ? 7.615 1.457 -2.764 1.00 91.88 95 MET A C 1
ATOM 755 O O . MET A 1 95 ? 8.466 1.720 -3.611 1.00 91.88 95 MET A O 1
ATOM 759 N N . THR A 1 96 ? 7.160 0.219 -2.579 1.00 91.12 96 THR A N 1
ATOM 760 C CA . THR A 1 96 ? 7.666 -0.922 -3.352 1.00 91.12 96 THR A CA 1
ATOM 761 C C . THR A 1 96 ? 7.294 -0.809 -4.826 1.00 91.12 96 THR A C 1
ATOM 763 O O . THR A 1 96 ? 8.165 -0.986 -5.678 1.00 91.12 96 THR A O 1
ATOM 766 N N . GLY A 1 97 ? 6.053 -0.425 -5.136 1.00 91.19 97 GLY A N 1
ATOM 767 C CA . GLY A 1 97 ? 5.605 -0.199 -6.509 1.00 91.19 97 GLY A CA 1
ATOM 768 C C . GLY A 1 97 ? 6.313 0.966 -7.203 1.00 91.19 97 GLY A C 1
ATOM 769 O O . GLY A 1 97 ? 6.817 0.808 -8.312 1.00 91.19 97 GLY A O 1
ATOM 770 N N . MET A 1 98 ? 6.443 2.114 -6.532 1.00 92.31 98 MET A N 1
ATOM 771 C CA . MET A 1 98 ? 7.131 3.293 -7.072 1.00 92.31 98 MET A CA 1
ATOM 772 C C . MET A 1 98 ? 8.617 3.038 -7.336 1.00 92.31 98 MET A C 1
ATOM 774 O O . MET A 1 98 ? 9.127 3.408 -8.395 1.00 92.31 98 MET A O 1
ATOM 778 N N . ARG A 1 99 ? 9.310 2.365 -6.408 1.00 90.62 99 ARG A N 1
ATOM 779 C CA . ARG A 1 99 ? 10.716 1.974 -6.600 1.00 90.62 99 ARG A CA 1
ATOM 780 C C . ARG A 1 99 ? 10.863 0.993 -7.751 1.00 90.62 99 ARG A C 1
ATOM 782 O O . ARG A 1 99 ? 11.773 1.128 -8.563 1.00 90.62 99 ARG A O 1
ATOM 789 N N . ARG A 1 100 ? 9.943 0.034 -7.865 1.00 90.25 100 ARG A N 1
ATOM 790 C CA . ARG A 1 100 ? 9.971 -0.946 -8.949 1.00 90.25 100 ARG A CA 1
ATOM 791 C C . ARG A 1 100 ? 9.691 -0.320 -10.313 1.00 90.25 100 ARG A C 1
ATOM 793 O O . ARG A 1 100 ? 10.366 -0.670 -11.277 1.00 90.25 100 ARG A O 1
ATOM 800 N N . ALA A 1 101 ? 8.771 0.639 -10.393 1.00 89.69 101 ALA A N 1
ATOM 801 C CA . ALA A 1 101 ? 8.570 1.433 -11.601 1.00 89.69 101 ALA A CA 1
ATOM 802 C C . ALA A 1 101 ? 9.874 2.145 -12.007 1.00 89.69 101 ALA A C 1
ATOM 804 O O . ALA A 1 101 ? 10.298 2.040 -13.160 1.00 89.69 101 ALA A O 1
ATOM 805 N N . SER A 1 102 ? 10.565 2.757 -11.037 1.00 87.25 102 SER A N 1
ATOM 806 C CA . SER A 1 102 ? 11.869 3.392 -11.262 1.00 87.25 102 SER A CA 1
ATOM 807 C C . SER A 1 102 ? 12.933 2.402 -11.755 1.00 87.25 102 SER A C 1
ATOM 809 O O . SER A 1 102 ? 13.676 2.727 -12.679 1.00 87.25 102 SER A O 1
ATOM 811 N N . ASP A 1 103 ? 12.989 1.184 -11.202 1.00 87.12 103 ASP A N 1
ATOM 812 C CA . ASP A 1 103 ? 13.941 0.143 -11.624 1.00 87.12 103 ASP A CA 1
ATOM 813 C C . ASP A 1 103 ? 13.794 -0.253 -13.100 1.00 87.12 103 ASP A C 1
ATOM 815 O O . ASP A 1 103 ? 14.771 -0.627 -13.751 1.00 87.12 103 ASP A O 1
ATOM 819 N N . ILE A 1 104 ? 12.565 -0.238 -13.618 1.00 87.81 104 ILE A N 1
ATOM 820 C CA . ILE A 1 104 ? 12.246 -0.617 -15.003 1.00 87.81 104 ILE A CA 1
ATOM 821 C C . ILE A 1 104 ? 12.432 0.588 -15.950 1.00 87.81 104 ILE A C 1
ATOM 823 O O . ILE A 1 104 ? 12.440 0.437 -17.168 1.00 87.81 104 ILE A O 1
ATOM 827 N N . GLY A 1 105 ? 12.689 1.785 -15.410 1.00 85.62 105 GLY A N 1
ATOM 828 C CA . GLY A 1 105 ? 12.923 3.011 -16.177 1.00 85.62 105 GLY A CA 1
ATOM 829 C C . GLY A 1 105 ? 11.690 3.899 -16.340 1.00 85.62 105 GLY A C 1
ATOM 830 O O . GLY A 1 105 ? 11.726 4.838 -17.131 1.00 85.62 105 GLY A O 1
ATOM 831 N N . ILE A 1 106 ? 10.618 3.633 -15.594 1.00 87.19 106 ILE A N 1
ATOM 832 C CA . ILE A 1 106 ? 9.398 4.442 -15.587 1.00 87.19 106 ILE A CA 1
ATOM 833 C C . ILE A 1 106 ? 9.494 5.475 -14.457 1.00 87.19 106 ILE A C 1
ATOM 835 O O . ILE A 1 106 ? 9.943 5.137 -13.359 1.00 87.19 106 ILE A O 1
ATOM 839 N N . PRO A 1 107 ? 9.054 6.731 -14.661 1.00 88.81 107 PRO A N 1
ATOM 840 C CA . PRO A 1 107 ? 9.002 7.704 -13.577 1.00 88.81 107 PRO A CA 1
ATOM 841 C C . PRO A 1 107 ? 8.171 7.181 -12.398 1.00 88.81 107 PRO A C 1
ATOM 843 O O . PRO A 1 107 ? 7.038 6.740 -12.575 1.00 88.81 107 PRO A O 1
ATOM 846 N N . PHE A 1 108 ? 8.711 7.270 -11.181 1.00 86.50 108 PHE A N 1
ATOM 847 C CA . PHE A 1 108 ? 8.088 6.681 -9.990 1.00 86.50 108 PHE A CA 1
ATOM 848 C C . PHE A 1 108 ? 6.651 7.180 -9.733 1.00 86.50 108 PHE A C 1
ATOM 850 O O . PHE A 1 108 ? 5.824 6.423 -9.235 1.00 86.50 108 PHE A O 1
ATOM 857 N N . LEU A 1 109 ? 6.322 8.417 -10.132 1.00 86.69 109 LEU A N 1
ATOM 858 C CA . LEU A 1 109 ? 4.977 9.004 -10.012 1.00 86.69 109 LEU A CA 1
ATOM 859 C C . LEU A 1 109 ? 3.918 8.335 -10.899 1.00 86.69 109 LEU A C 1
ATOM 861 O O . LEU A 1 109 ? 2.729 8.482 -10.635 1.00 86.69 109 LEU A O 1
ATOM 865 N N . VAL A 1 110 ? 4.319 7.586 -11.929 1.00 87.44 110 VAL A N 1
ATOM 866 C CA . VAL A 1 110 ? 3.371 6.874 -12.798 1.00 87.44 110 VAL A CA 1
ATOM 867 C C . VAL A 1 110 ? 2.650 5.773 -12.026 1.00 87.44 110 VAL A C 1
ATOM 869 O O . VAL A 1 110 ? 1.466 5.557 -12.257 1.00 87.44 110 VAL A O 1
ATOM 872 N N . TYR A 1 111 ? 3.319 5.119 -11.070 1.00 90.19 111 TYR A N 1
ATOM 873 C CA . TYR A 1 111 ? 2.717 4.041 -10.284 1.00 90.19 111 TYR A CA 1
ATOM 874 C C . TYR A 1 111 ? 1.434 4.475 -9.545 1.00 90.19 111 TYR A C 1
ATOM 876 O O . TYR A 1 111 ? 0.387 3.887 -9.811 1.00 90.19 111 TYR A O 1
ATOM 884 N N . PRO A 1 112 ? 1.434 5.510 -8.678 1.00 89.06 112 PRO A N 1
ATOM 885 C CA . PRO A 1 112 ? 0.211 5.942 -7.999 1.00 89.06 112 PRO A CA 1
ATOM 886 C C . PRO A 1 112 ? -0.870 6.447 -8.965 1.00 89.06 112 PRO A C 1
ATOM 888 O O . PRO A 1 112 ? -2.051 6.225 -8.710 1.00 89.06 112 PRO A O 1
ATOM 891 N N . VAL A 1 113 ? -0.497 7.059 -10.095 1.00 89.81 113 VAL A N 1
ATOM 892 C CA . VAL A 1 113 ? -1.458 7.446 -11.145 1.00 89.81 113 VAL A CA 1
ATOM 893 C C . VAL A 1 113 ? -2.144 6.212 -11.740 1.00 89.81 113 VAL A C 1
ATOM 895 O O . VAL A 1 113 ? -3.363 6.193 -11.897 1.00 89.81 113 VAL A O 1
ATOM 898 N N . PHE A 1 114 ? -1.383 5.151 -12.010 1.00 89.38 114 PHE A N 1
ATOM 899 C CA . PHE A 1 114 ? -1.913 3.892 -12.529 1.00 89.38 114 PHE A CA 1
ATOM 900 C C . PHE A 1 114 ? -2.865 3.216 -11.533 1.00 89.38 114 PHE A C 1
ATOM 902 O O . PHE A 1 114 ? -3.934 2.753 -11.923 1.00 89.38 114 PHE A O 1
ATOM 909 N N . ILE A 1 115 ? -2.532 3.240 -10.236 1.00 90.81 115 ILE A N 1
ATOM 910 C CA . ILE A 1 115 ? -3.419 2.755 -9.167 1.00 90.81 115 ILE A CA 1
ATOM 911 C C . ILE A 1 115 ? -4.757 3.498 -9.176 1.00 90.81 115 ILE A C 1
ATOM 913 O O . ILE A 1 115 ? -5.803 2.861 -9.088 1.00 90.81 115 ILE A O 1
ATOM 917 N N . ILE A 1 116 ? -4.746 4.827 -9.319 1.00 89.75 116 ILE A N 1
ATOM 918 C CA . ILE A 1 116 ? -5.983 5.618 -9.390 1.00 89.75 116 ILE A CA 1
ATOM 919 C C . ILE A 1 116 ? -6.830 5.182 -10.590 1.00 89.75 116 ILE A C 1
ATOM 921 O O . ILE A 1 116 ? -8.029 4.970 -10.432 1.00 89.75 116 ILE A O 1
ATOM 925 N N . PHE A 1 117 ? -6.227 4.983 -11.766 1.00 89.56 117 PHE A N 1
ATOM 926 C CA . PHE A 1 117 ? -6.957 4.494 -12.940 1.00 89.56 117 PHE A CA 1
ATOM 927 C C . PHE A 1 117 ? -7.556 3.100 -12.731 1.00 89.56 117 PHE A C 1
ATOM 929 O O . PHE A 1 117 ? -8.710 2.877 -13.096 1.00 89.56 117 PHE A O 1
ATOM 936 N N . ILE A 1 118 ? -6.820 2.183 -12.097 1.00 91.44 118 ILE A N 1
ATOM 937 C CA . ILE A 1 118 ? -7.332 0.849 -11.758 1.00 91.44 118 ILE A CA 1
ATOM 938 C C . ILE A 1 118 ? -8.533 0.961 -10.815 1.00 91.44 118 ILE A C 1
ATOM 940 O O . ILE A 1 118 ? -9.568 0.342 -11.062 1.00 91.44 118 ILE A O 1
ATOM 944 N N . LEU A 1 119 ? -8.441 1.786 -9.770 1.00 89.19 119 LEU A N 1
ATOM 945 C CA . LEU A 1 119 ? -9.542 1.990 -8.828 1.00 89.19 119 LEU A CA 1
ATOM 946 C C . LEU A 1 119 ? -10.760 2.640 -9.499 1.00 89.19 119 LEU A C 1
ATOM 948 O O . LEU A 1 119 ? -11.885 2.222 -9.244 1.00 89.19 119 LEU A O 1
ATOM 952 N N . LEU A 1 120 ? -10.549 3.612 -10.392 1.00 91.06 120 LEU A N 1
ATOM 953 C CA . LEU A 1 120 ? -11.627 4.243 -11.158 1.00 91.06 120 LEU A CA 1
ATOM 954 C C . LEU A 1 120 ? -12.296 3.267 -12.133 1.00 91.06 120 LEU A C 1
ATOM 956 O O . LEU A 1 120 ? -13.508 3.333 -12.324 1.00 91.06 120 LEU A O 1
ATOM 960 N N . SER A 1 121 ? -11.542 2.334 -12.720 1.00 91.69 121 SER A N 1
ATOM 961 C CA . SER A 1 121 ? -12.103 1.332 -13.635 1.00 91.69 121 SER A CA 1
ATOM 962 C C . SER A 1 121 ? -13.126 0.410 -12.961 1.00 91.69 121 SER A C 1
ATOM 964 O O . SER A 1 121 ? -14.039 -0.068 -13.632 1.00 91.69 121 SER A O 1
ATOM 966 N N . ARG A 1 122 ? -13.060 0.255 -11.628 1.00 90.81 122 ARG A N 1
ATOM 967 C CA . ARG A 1 122 ? -14.048 -0.501 -10.845 1.00 90.81 122 ARG A CA 1
ATOM 968 C C . ARG A 1 122 ? -15.463 0.073 -10.961 1.00 90.81 122 ARG A C 1
ATOM 970 O O . ARG A 1 122 ? -16.423 -0.679 -10.865 1.00 90.81 122 ARG A O 1
ATOM 977 N N . PHE A 1 123 ? -15.607 1.379 -11.209 1.00 90.94 123 PHE A N 1
ATOM 978 C CA . PHE A 1 123 ? -16.918 1.997 -11.453 1.00 90.94 123 PHE A CA 1
ATOM 979 C C . PHE A 1 123 ? -17.529 1.609 -12.805 1.00 90.94 123 PHE A C 1
ATOM 981 O O . PHE A 1 123 ? -18.722 1.813 -13.009 1.00 90.94 123 PHE A O 1
ATOM 988 N N . ILE A 1 124 ? -16.723 1.074 -13.726 1.00 92.50 124 ILE A N 1
ATOM 989 C CA . ILE A 1 124 ? -17.169 0.595 -15.035 1.00 92.50 124 ILE A CA 1
ATOM 990 C C . ILE A 1 124 ? -17.407 -0.914 -14.969 1.00 92.50 124 ILE A C 1
ATOM 992 O O . ILE A 1 124 ? -18.484 -1.382 -15.329 1.00 92.50 124 ILE A O 1
ATOM 996 N N . ASN A 1 125 ? -16.395 -1.674 -14.536 1.00 93.75 125 ASN A N 1
ATOM 997 C CA . ASN A 1 125 ? -16.451 -3.127 -14.419 1.00 93.75 125 ASN A CA 1
ATOM 998 C C . ASN A 1 125 ? -15.382 -3.629 -13.425 1.00 93.75 125 ASN A C 1
ATOM 1000 O O . ASN A 1 125 ? -14.205 -3.274 -13.531 1.00 93.75 125 ASN A O 1
ATOM 1004 N N . GLU A 1 126 ? -15.789 -4.464 -12.468 1.00 92.19 126 GLU A N 1
ATOM 1005 C CA . GLU A 1 126 ? -14.902 -5.039 -11.452 1.00 92.19 126 GLU A CA 1
ATOM 1006 C C . GLU A 1 126 ? -13.866 -6.003 -12.052 1.00 92.19 126 GLU A C 1
ATOM 1008 O O . GLU A 1 126 ? -12.683 -5.879 -11.741 1.00 92.19 126 GLU A O 1
ATOM 1013 N N . GLU A 1 127 ? -14.257 -6.854 -13.005 1.00 93.25 127 GLU A N 1
ATOM 1014 C CA . GLU A 1 127 ? -13.355 -7.802 -13.681 1.00 93.25 127 GLU A CA 1
ATOM 1015 C C . GLU A 1 127 ? -12.236 -7.077 -14.444 1.00 93.25 127 GLU A C 1
ATOM 1017 O O . GLU A 1 127 ? -11.081 -7.507 -14.455 1.00 93.25 127 GLU A O 1
ATOM 1022 N N . VAL A 1 128 ? -12.556 -5.929 -15.055 1.00 91.50 128 VAL A N 1
ATOM 1023 C CA . VAL A 1 128 ? -11.562 -5.087 -15.740 1.00 91.50 128 VAL A CA 1
ATOM 1024 C C . VAL A 1 128 ? -10.565 -4.511 -14.736 1.00 91.50 128 VAL A C 1
ATOM 1026 O O . VAL A 1 128 ? -9.364 -4.503 -15.004 1.00 91.50 128 VAL A O 1
ATOM 1029 N N . SER A 1 129 ? -11.037 -4.061 -13.571 1.00 90.69 129 SER A N 1
ATOM 1030 C CA . SER A 1 129 ? -10.173 -3.542 -12.506 1.00 90.69 129 SER A CA 1
ATOM 1031 C C . SER A 1 129 ? -9.217 -4.616 -11.985 1.00 90.69 129 SER A C 1
ATOM 1033 O O . SER A 1 129 ? -8.011 -4.375 -11.887 1.00 90.69 129 SER A O 1
ATOM 1035 N N . GLU A 1 130 ? -9.723 -5.824 -11.735 1.00 91.06 130 GLU A N 1
ATOM 1036 C CA . GLU A 1 130 ? -8.920 -6.969 -11.300 1.00 91.06 130 GLU A CA 1
ATOM 1037 C C . GLU A 1 130 ? -7.873 -7.364 -12.348 1.00 91.06 130 GLU A C 1
ATOM 1039 O O . GLU A 1 130 ? -6.697 -7.548 -12.017 1.00 91.06 130 GLU A O 1
ATOM 1044 N N . PHE A 1 131 ? -8.268 -7.416 -13.624 1.00 93.31 131 PHE A N 1
ATOM 1045 C CA . PHE A 1 131 ? -7.355 -7.707 -14.725 1.00 93.31 131 PHE A CA 1
ATOM 1046 C C . PHE A 1 131 ? -6.241 -6.658 -14.839 1.00 93.31 131 PHE A C 1
ATOM 1048 O O . PHE A 1 131 ? -5.067 -7.012 -14.975 1.00 93.31 131 PHE A O 1
ATOM 1055 N N . LEU A 1 132 ? -6.572 -5.366 -14.736 1.00 92.69 132 LEU A N 1
ATOM 1056 C CA . LEU A 1 132 ? -5.582 -4.286 -14.768 1.00 92.69 132 LEU A CA 1
ATOM 1057 C C . LEU A 1 132 ? -4.642 -4.334 -13.556 1.00 92.69 132 LEU A C 1
ATOM 1059 O O . LEU A 1 132 ? -3.441 -4.091 -13.704 1.00 92.69 132 LEU A O 1
ATOM 1063 N N . PHE A 1 133 ? -5.156 -4.681 -12.373 1.00 90.69 133 PHE A N 1
ATOM 1064 C CA . PHE A 1 133 ? -4.344 -4.845 -11.168 1.00 90.69 133 PHE A CA 1
ATOM 1065 C C . PHE A 1 133 ? -3.341 -5.995 -11.315 1.00 90.69 133 PHE A C 1
ATOM 1067 O O . PHE A 1 133 ? -2.147 -5.817 -11.054 1.00 90.69 133 PHE A O 1
ATOM 1074 N N . LEU A 1 134 ? -3.799 -7.153 -11.801 1.00 90.50 134 LEU A N 1
ATOM 1075 C CA . LEU A 1 134 ? -2.942 -8.306 -12.076 1.00 90.50 134 LEU A CA 1
ATOM 1076 C C . LEU A 1 134 ? -1.900 -7.986 -13.156 1.00 90.50 134 LEU A C 1
ATOM 1078 O O . LEU A 1 134 ? -0.717 -8.284 -12.986 1.00 90.50 134 LEU A O 1
ATOM 1082 N N . GLY A 1 135 ? -2.319 -7.334 -14.243 1.00 91.31 135 GLY A N 1
ATOM 1083 C CA . GLY A 1 135 ? -1.438 -6.917 -15.331 1.00 91.31 135 GLY A CA 1
ATOM 1084 C C . GLY A 1 135 ? -0.329 -5.981 -14.850 1.00 91.31 135 GLY A C 1
ATOM 1085 O O . GLY A 1 135 ? 0.841 -6.203 -15.160 1.00 91.31 135 GLY A O 1
ATOM 1086 N N . MET A 1 136 ? -0.668 -4.988 -14.023 1.00 91.44 136 MET A N 1
ATOM 1087 C CA . MET A 1 136 ? 0.311 -4.098 -13.393 1.00 91.44 136 MET A CA 1
ATOM 1088 C C . MET A 1 136 ? 1.294 -4.876 -12.508 1.00 91.44 136 MET A C 1
ATOM 1090 O O . MET A 1 136 ? 2.501 -4.640 -12.572 1.00 91.44 136 MET A O 1
ATOM 1094 N N . TYR A 1 137 ? 0.801 -5.816 -11.698 1.00 88.56 137 TYR A N 1
ATOM 1095 C CA . TYR A 1 137 ? 1.651 -6.626 -10.827 1.00 88.56 137 TYR A CA 1
ATOM 1096 C C . TYR A 1 137 ? 2.667 -7.460 -11.623 1.00 88.56 137 TYR A C 1
ATOM 1098 O O . TYR A 1 137 ? 3.864 -7.428 -11.330 1.00 88.56 137 TYR A O 1
ATOM 1106 N N . ILE A 1 138 ? 2.210 -8.149 -12.674 1.00 89.62 138 ILE A N 1
ATOM 1107 C CA . ILE A 1 138 ? 3.0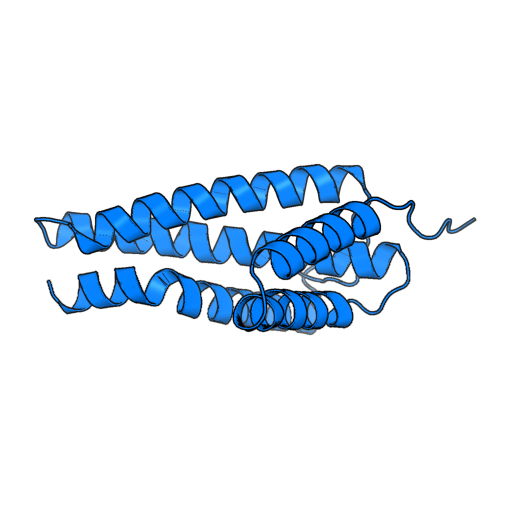68 -8.940 -13.571 1.00 89.62 138 ILE A CA 1
ATOM 1108 C C . ILE A 1 138 ? 4.065 -8.037 -14.302 1.00 89.62 138 ILE A C 1
ATOM 1110 O O . ILE A 1 138 ? 5.246 -8.370 -14.411 1.00 89.62 138 ILE A O 1
ATOM 1114 N N . PHE A 1 139 ? 3.621 -6.872 -14.771 1.00 89.56 139 PHE A N 1
ATOM 1115 C CA . PHE A 1 139 ? 4.477 -5.906 -15.449 1.00 89.56 139 PHE A CA 1
ATOM 1116 C C . PHE A 1 139 ? 5.632 -5.437 -14.551 1.00 89.56 139 PHE A C 1
ATOM 1118 O O . PHE A 1 139 ? 6.786 -5.406 -14.973 1.00 89.56 139 PHE A O 1
ATOM 1125 N N . LEU A 1 140 ? 5.359 -5.173 -13.273 1.00 89.25 140 LEU A N 1
ATOM 1126 C CA . LEU A 1 140 ? 6.385 -4.790 -12.302 1.00 89.25 140 LEU A CA 1
ATOM 1127 C C . LEU A 1 140 ? 7.366 -5.931 -11.961 1.00 89.25 140 LEU A C 1
ATOM 1129 O O . LEU A 1 140 ? 8.458 -5.663 -11.456 1.00 89.25 140 LEU A O 1
ATOM 1133 N N . LEU A 1 141 ? 7.055 -7.190 -12.288 1.00 88.19 141 LEU A N 1
ATOM 1134 C CA . LEU A 1 141 ? 7.972 -8.331 -12.147 1.00 88.19 141 LEU A CA 1
ATOM 1135 C C . LEU A 1 141 ? 8.952 -8.501 -13.321 1.00 88.19 141 LEU A C 1
ATOM 1137 O O . LEU A 1 141 ? 9.864 -9.332 -13.234 1.00 88.19 141 LEU A O 1
ATOM 1141 N N . GLN A 1 142 ? 8.830 -7.712 -14.394 1.00 86.94 142 GLN A N 1
ATOM 1142 C CA . GLN A 1 142 ? 9.802 -7.695 -15.494 1.00 86.94 142 GLN A CA 1
ATOM 1143 C C . GLN A 1 142 ? 11.220 -7.401 -14.986 1.00 86.94 142 GLN A C 1
ATOM 1145 O O . GLN A 1 142 ? 11.355 -6.808 -13.921 1.00 86.94 142 GLN A O 1
ATOM 1150 N N . PRO A 1 143 ? 12.301 -7.820 -15.670 1.00 82.50 143 PRO A N 1
ATOM 1151 C CA . PRO A 1 143 ? 13.665 -7.435 -15.295 1.00 82.50 143 PRO A CA 1
ATOM 1152 C C . PRO A 1 143 ? 13.831 -5.904 -15.265 1.00 82.50 143 PRO A C 1
ATOM 1154 O O . PRO A 1 143 ? 13.207 -5.185 -16.036 1.00 82.50 143 PRO A O 1
ATOM 1157 N N . GLY A 1 144 ? 14.633 -5.396 -14.320 1.00 79.44 144 GLY A N 1
ATOM 1158 C CA . GLY A 1 144 ? 14.976 -3.966 -14.285 1.00 79.44 144 GLY A CA 1
ATOM 1159 C C . GLY A 1 144 ? 15.957 -3.610 -15.400 1.00 79.44 144 GLY A C 1
ATOM 1160 O O . GLY A 1 144 ? 16.468 -4.505 -16.073 1.00 79.44 144 GLY A O 1
ATOM 1161 N N . ARG A 1 145 ? 16.259 -2.319 -15.572 1.00 73.94 145 ARG A N 1
ATOM 1162 C CA . ARG A 1 145 ? 17.338 -1.895 -16.476 1.00 73.94 145 ARG A CA 1
ATOM 1163 C C . ARG A 1 145 ? 18.633 -2.612 -16.081 1.00 73.94 145 ARG A C 1
ATOM 1165 O O . ARG A 1 145 ? 19.078 -2.502 -14.940 1.00 73.94 145 ARG A O 1
ATOM 1172 N N . ASN A 1 146 ? 19.229 -3.341 -17.024 1.00 60.97 146 ASN A N 1
ATOM 1173 C CA . ASN A 1 146 ? 20.615 -3.769 -16.893 1.00 60.97 146 ASN A CA 1
ATOM 1174 C C . ASN A 1 146 ? 21.474 -2.513 -17.030 1.00 60.97 146 ASN A C 1
ATOM 1176 O O . ASN A 1 146 ? 21.597 -1.967 -18.124 1.00 60.97 146 ASN A O 1
ATOM 1180 N N . ASN A 1 147 ? 22.048 -2.054 -15.921 1.00 52.81 147 ASN A N 1
ATOM 1181 C CA . ASN A 1 147 ? 23.210 -1.176 -15.969 1.00 52.81 147 ASN A CA 1
ATOM 1182 C C . ASN A 1 147 ? 24.429 -2.069 -16.234 1.00 52.81 147 ASN A C 1
ATOM 1184 O O . ASN A 1 147 ? 25.186 -2.358 -15.310 1.00 52.81 147 ASN A O 1
ATOM 1188 N N . ASN A 1 148 ? 24.538 -2.584 -17.460 1.00 45.09 148 ASN A N 1
ATOM 1189 C CA . ASN A 1 148 ? 25.837 -2.993 -17.985 1.00 45.09 148 ASN A CA 1
ATOM 1190 C C . ASN A 1 148 ? 26.549 -1.744 -18.497 1.00 45.09 148 ASN A C 1
ATOM 1192 O O . ASN A 1 148 ? 25.869 -0.948 -19.186 1.00 45.09 148 ASN A O 1
#

Secondary structure (DSSP, 8-state):
-HHHHHHHHTHHHHHHHHHHHHHHHHHHTT-TTT-TTS---HHHHHHHHHHHHHHHHHHHHHHHHHHT-SSHHHHHHHHHHHHHHHHHHHHHHHHHHHHHHHHHTS-TTHHHHHHHHHHHHTTT-HHHHHHHHHHHHHHHTSPPP---

pLDDT: mean 87.85, std 6.68, range [45.09, 94.31]